Protein AF-A0A1I6QI18-F1 (afdb_monomer)

Sequence (83 aa):
MYALILGLLIVGVLFTAIPISRAIQEVKQEKSVADKWKLGFGFIIDMCIMNPLSGLFFSLMIGIPALLGGIILILLIVLDIPI

Secondary structure (DSSP, 8-state):
-HHHHHHHHHHHHHHHHHHHHHHHHHHHH-S-HHHHHHHHHHHHHIIIII-TT-HHHHHHHHHHHHHHHHHHHHHHHHTT---

Solvent-accessible surface area (backbone atoms only — not comparable to full-atom values): 4378 Å² total; per-residue (Å²): 110,68,70,57,35,51,48,27,35,52,50,9,48,56,31,36,51,55,43,50,51,51,54,49,53,62,43,64,74,51,93,46,75,70,54,35,53,51,47,53,52,44,49,53,46,38,36,69,71,76,37,60,79,38,70,50,45,52,27,37,68,50,8,51,56,27,32,51,50,21,51,51,54,49,49,33,59,76,68,71,45,93,127

Mean predicted aligned error: 9.46 Å

Foldseek 3Di:
DVVLLVVLQVLLCVLQVVLVVVLVVVLVVDDDPVVSVVVNVVVVCCCPPVCVPPSNNVSNVSNVVSNVVSVVVVVCVVVVNDD

Structure (mmCIF, N/CA/C/O backbone):
data_AF-A0A1I6QI18-F1
#
_entry.id   AF-A0A1I6QI18-F1
#
loop_
_atom_site.group_PDB
_atom_site.id
_atom_site.type_symbol
_atom_site.label_atom_id
_atom_site.label_al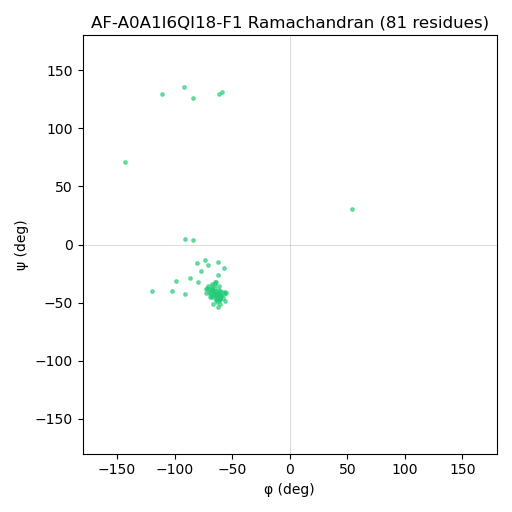t_id
_atom_site.label_comp_id
_atom_site.label_asym_id
_atom_site.label_entity_id
_atom_site.label_seq_id
_atom_site.pdbx_PDB_ins_code
_atom_site.Cartn_x
_atom_site.Cartn_y
_atom_site.Cartn_z
_atom_site.occupancy
_atom_site.B_iso_or_equiv
_atom_site.auth_seq_id
_atom_site.auth_comp_id
_atom_site.auth_asym_id
_atom_site.auth_atom_id
_atom_site.pdbx_PDB_model_num
ATOM 1 N N . MET A 1 1 ? 8.902 -5.960 -15.757 1.00 79.81 1 MET A N 1
ATOM 2 C CA . MET A 1 1 ? 8.339 -4.702 -15.212 1.00 79.81 1 MET A CA 1
ATOM 3 C C . MET A 1 1 ? 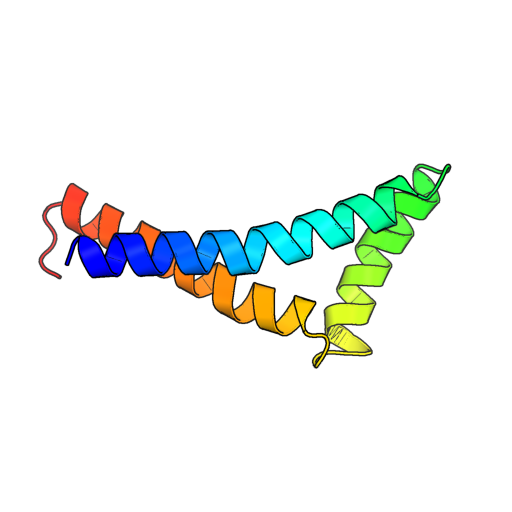6.846 -4.801 -14.920 1.00 79.81 1 MET A C 1
ATOM 5 O O . MET A 1 1 ? 6.483 -4.653 -13.765 1.00 79.81 1 MET A O 1
ATOM 9 N N . TYR A 1 2 ? 5.984 -5.134 -15.886 1.00 81.50 2 TYR A N 1
ATOM 10 C CA . TYR A 1 2 ? 4.525 -5.175 -15.667 1.00 81.50 2 TYR A CA 1
ATOM 11 C C . TYR A 1 2 ? 4.056 -6.093 -14.525 1.00 81.50 2 TYR A C 1
ATOM 13 O O . TYR A 1 2 ? 3.210 -5.691 -13.736 1.00 81.50 2 TYR A O 1
ATOM 21 N N . ALA A 1 3 ? 4.647 -7.283 -14.371 1.00 85.25 3 ALA A N 1
ATOM 22 C CA . ALA A 1 3 ? 4.321 -8.180 -13.256 1.00 85.25 3 ALA A CA 1
ATOM 23 C C . ALA A 1 3 ? 4.699 -7.598 -11.877 1.00 85.25 3 ALA A C 1
ATOM 25 O O . ALA A 1 3 ? 3.981 -7.816 -10.906 1.00 85.25 3 ALA A O 1
ATOM 26 N N . LEU A 1 4 ? 5.789 -6.822 -11.795 1.00 84.12 4 LEU A N 1
ATOM 27 C CA . LEU A 1 4 ? 6.199 -6.134 -10.563 1.00 84.12 4 LEU A CA 1
ATOM 28 C C . LEU A 1 4 ? 5.229 -5.005 -10.213 1.00 84.12 4 LEU A C 1
ATOM 30 O O . LEU A 1 4 ? 4.834 -4.880 -9.061 1.00 84.12 4 LEU A O 1
ATOM 34 N N . ILE A 1 5 ? 4.801 -4.228 -11.211 1.00 87.81 5 ILE A N 1
ATOM 35 C CA . ILE A 1 5 ? 3.794 -3.171 -11.046 1.00 87.81 5 ILE A CA 1
ATOM 36 C C . ILE A 1 5 ? 2.477 -3.772 -10.566 1.00 87.81 5 ILE A C 1
ATOM 38 O O . ILE A 1 5 ? 1.903 -3.302 -9.588 1.00 87.81 5 ILE A O 1
ATOM 42 N N . LEU A 1 6 ? 2.027 -4.846 -11.217 1.00 87.56 6 LEU A N 1
ATOM 43 C CA . LEU A 1 6 ? 0.805 -5.541 -10.833 1.00 87.56 6 LEU A CA 1
ATOM 44 C C . LEU A 1 6 ? 0.902 -6.064 -9.392 1.00 87.56 6 LEU A C 1
ATOM 46 O O . LEU A 1 6 ? -0.023 -5.874 -8.609 1.00 87.56 6 LEU A O 1
ATOM 50 N N . GLY A 1 7 ? 2.040 -6.660 -9.021 1.00 88.19 7 GLY A N 1
ATOM 51 C CA . GLY A 1 7 ? 2.300 -7.128 -7.660 1.00 88.19 7 GLY A CA 1
ATOM 52 C C . GLY A 1 7 ? 2.270 -6.000 -6.627 1.00 88.19 7 GLY A C 1
ATOM 53 O O . GLY A 1 7 ? 1.587 -6.126 -5.614 1.00 88.19 7 GLY A O 1
ATOM 54 N N . LEU A 1 8 ? 2.941 -4.878 -6.901 1.00 86.69 8 LEU A N 1
ATOM 55 C CA . LEU A 1 8 ? 2.956 -3.699 -6.027 1.00 86.69 8 LEU A CA 1
ATOM 56 C C . LEU A 1 8 ? 1.561 -3.107 -5.834 1.00 86.69 8 LEU A C 1
ATOM 58 O O . LEU A 1 8 ? 1.187 -2.779 -4.711 1.00 86.69 8 LEU A O 1
ATOM 62 N N . LEU A 1 9 ? 0.769 -3.025 -6.904 1.00 87.50 9 LEU A N 1
ATOM 63 C CA . LEU A 1 9 ? -0.602 -2.535 -6.826 1.00 87.50 9 LEU A CA 1
ATOM 64 C C . LEU A 1 9 ? -1.501 -3.494 -6.050 1.00 87.50 9 LEU A C 1
ATOM 66 O O . LEU A 1 9 ? -2.240 -3.047 -5.183 1.00 87.50 9 LEU A O 1
ATOM 70 N N . ILE A 1 10 ? -1.425 -4.802 -6.306 1.00 89.25 10 ILE A N 1
ATOM 71 C CA . ILE A 1 10 ? -2.252 -5.795 -5.604 1.00 89.25 10 ILE A CA 1
ATOM 72 C C . ILE A 1 10 ? -1.919 -5.814 -4.112 1.00 89.25 10 ILE A C 1
ATOM 74 O O . ILE A 1 10 ? -2.822 -5.722 -3.281 1.00 89.25 10 ILE A O 1
ATOM 78 N N . VAL A 1 11 ? -0.631 -5.895 -3.766 1.00 85.94 11 VAL A N 1
ATOM 79 C CA . VAL A 1 11 ? -0.174 -5.845 -2.371 1.00 85.94 11 VAL A CA 1
ATOM 80 C C . VAL A 1 11 ? -0.594 -4.515 -1.750 1.00 85.94 11 VAL A C 1
ATOM 82 O O . VAL A 1 11 ? -1.209 -4.501 -0.690 1.00 85.94 11 VAL A O 1
ATOM 85 N N . GLY A 1 12 ? -0.366 -3.404 -2.443 1.00 86.31 12 GLY A N 1
ATOM 86 C CA . GLY A 1 12 ? -0.761 -2.080 -1.990 1.00 86.31 12 GLY A CA 1
ATOM 87 C C . GLY A 1 12 ? -2.256 -1.961 -1.680 1.00 86.31 12 GLY A C 1
ATOM 88 O O . GLY A 1 12 ? -2.624 -1.512 -0.593 1.00 86.31 12 GLY A O 1
ATOM 89 N N . VAL A 1 13 ? -3.122 -2.421 -2.588 1.00 85.94 13 VAL A N 1
ATOM 90 C CA . VAL A 1 13 ? -4.583 -2.424 -2.409 1.00 85.94 13 VAL A CA 1
ATOM 91 C C . VAL A 1 13 ? -4.992 -3.330 -1.253 1.00 85.94 13 VAL A C 1
ATOM 93 O O . VAL A 1 13 ? -5.781 -2.906 -0.418 1.00 85.94 13 VAL A O 1
ATOM 96 N N . LEU A 1 14 ? -4.467 -4.552 -1.152 1.00 83.75 14 LEU A N 1
ATOM 97 C CA . LEU A 1 14 ? -4.844 -5.473 -0.072 1.00 83.75 14 LEU A CA 1
ATOM 98 C C . LEU A 1 14 ? -4.469 -4.909 1.303 1.00 83.75 14 LEU A C 1
ATOM 100 O O . LEU A 1 14 ? -5.294 -4.881 2.218 1.00 83.75 14 LEU A O 1
ATOM 104 N N . PHE A 1 15 ? -3.246 -4.400 1.423 1.00 80.81 15 PHE A N 1
ATOM 105 C CA . PHE A 1 15 ? -2.719 -3.858 2.670 1.00 80.81 15 PHE A CA 1
ATOM 106 C C . PHE A 1 15 ? -3.323 -2.493 3.047 1.00 80.81 15 PHE A C 1
ATOM 108 O O . PHE A 1 15 ? -3.214 -2.088 4.202 1.00 80.81 15 PHE A O 1
ATOM 115 N N . THR A 1 16 ? -4.019 -1.801 2.141 1.00 80.75 16 THR A N 1
ATOM 116 C CA . THR A 1 16 ? -4.750 -0.555 2.453 1.00 80.75 16 THR A CA 1
ATOM 117 C C . THR A 1 16 ? -6.256 -0.759 2.600 1.00 80.75 16 THR A C 1
ATOM 119 O O . THR A 1 16 ? -6.864 -0.221 3.524 1.00 80.75 16 THR A O 1
ATOM 122 N N . ALA A 1 17 ? -6.881 -1.579 1.758 1.00 77.12 17 ALA A N 1
ATOM 123 C CA . ALA A 1 17 ? -8.326 -1.791 1.765 1.00 77.12 17 ALA A CA 1
ATOM 124 C C . ALA A 1 17 ? -8.812 -2.510 3.031 1.00 77.12 17 ALA A C 1
ATOM 126 O O . ALA A 1 17 ? -9.866 -2.161 3.565 1.00 77.12 17 ALA A O 1
ATOM 127 N N . ILE A 1 18 ? -8.051 -3.486 3.537 1.00 76.50 18 ILE A N 1
ATOM 128 C CA . ILE A 1 18 ? -8.384 -4.222 4.767 1.00 76.50 18 ILE A CA 1
ATOM 129 C C . ILE A 1 18 ? -8.434 -3.286 5.990 1.00 76.50 18 ILE A C 1
ATOM 131 O O . ILE A 1 18 ? -9.468 -3.271 6.668 1.00 76.50 18 ILE A O 1
ATOM 135 N N . PRO A 1 19 ? -7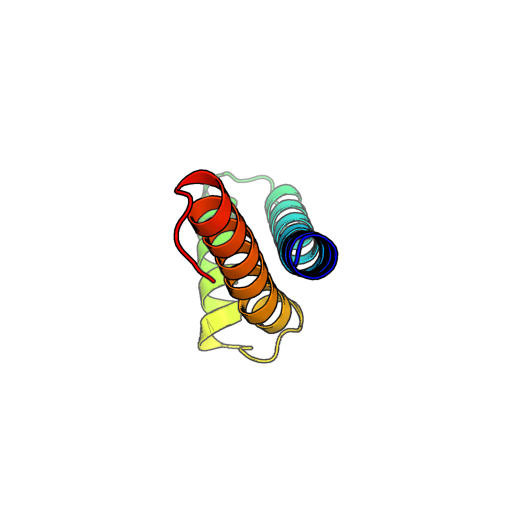.390 -2.482 6.288 1.00 72.00 19 PRO A N 1
ATOM 136 C CA . PRO A 1 19 ? -7.437 -1.574 7.427 1.00 72.00 19 PRO A CA 1
ATOM 137 C C . PRO A 1 19 ? -8.487 -0.476 7.283 1.00 72.00 19 PRO A C 1
ATOM 139 O O . PRO A 1 19 ? -9.175 -0.181 8.258 1.00 72.00 19 PRO A O 1
ATOM 142 N N . ILE A 1 20 ? -8.683 0.067 6.077 1.00 73.75 20 ILE A N 1
ATOM 143 C CA . ILE A 1 20 ? -9.739 1.056 5.817 1.00 73.75 20 ILE A CA 1
ATOM 144 C C . ILE A 1 20 ? -11.125 0.446 6.054 1.00 73.75 20 ILE A C 1
ATOM 146 O O . ILE A 1 20 ? -11.970 1.065 6.692 1.00 73.75 20 ILE A O 1
ATOM 150 N N . SER A 1 21 ? -11.363 -0.786 5.598 1.00 68.62 21 SER A N 1
ATOM 151 C CA . SER A 1 21 ? -12.654 -1.459 5.788 1.00 68.62 21 SER A CA 1
ATOM 152 C C . SER A 1 21 ? -12.954 -1.720 7.262 1.00 68.62 21 SER A C 1
ATOM 154 O O . SER A 1 21 ? -14.093 -1.527 7.688 1.00 68.62 21 SER A O 1
ATOM 156 N N . ARG A 1 22 ? -11.945 -2.112 8.053 1.00 72.56 22 ARG A N 1
ATOM 157 C CA . ARG A 1 22 ? -12.085 -2.248 9.512 1.00 72.56 22 A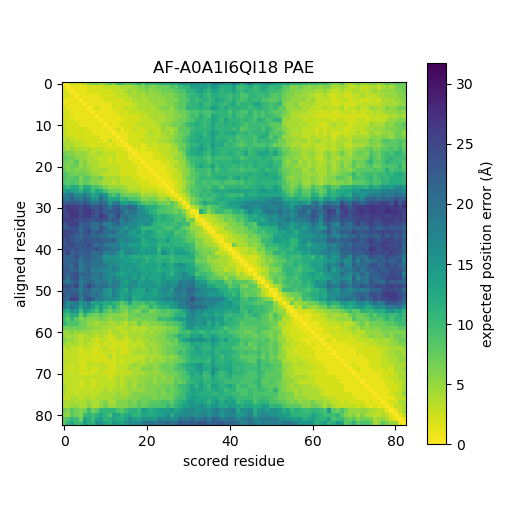RG A CA 1
ATOM 158 C C . ARG A 1 22 ? -12.365 -0.909 10.186 1.00 72.56 22 ARG A C 1
ATOM 160 O O . ARG A 1 22 ? -13.339 -0.819 10.925 1.00 72.56 22 ARG A O 1
ATOM 167 N N . ALA A 1 23 ? -11.607 0.133 9.849 1.00 69.50 23 ALA A N 1
ATOM 168 C CA . ALA A 1 23 ? -11.845 1.479 10.368 1.00 69.50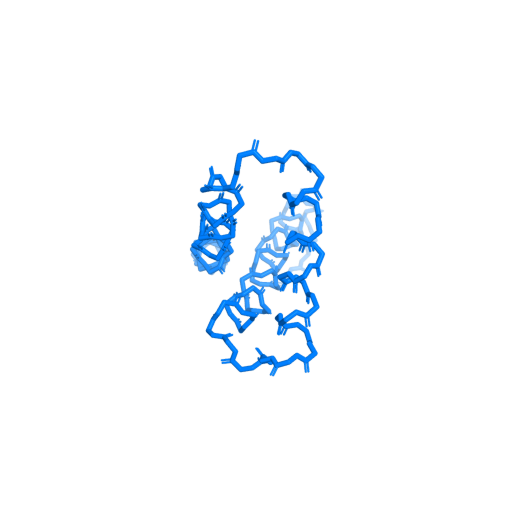 23 ALA A CA 1
ATOM 169 C C . ALA A 1 23 ? -13.270 1.970 10.043 1.00 69.50 23 ALA A C 1
ATOM 171 O O . ALA A 1 23 ? -13.968 2.495 10.905 1.00 69.50 23 ALA A O 1
ATOM 172 N N . ILE A 1 24 ? -13.757 1.736 8.818 1.00 69.88 24 ILE A N 1
ATOM 173 C CA . ILE A 1 24 ? -15.129 2.084 8.423 1.00 69.88 24 ILE A CA 1
ATOM 174 C C . ILE A 1 24 ? -16.161 1.270 9.211 1.00 69.88 24 ILE A C 1
ATOM 176 O O . ILE A 1 24 ? -17.192 1.821 9.592 1.00 69.88 24 ILE A O 1
ATOM 180 N N . GLN A 1 25 ? -15.930 -0.025 9.445 1.00 68.56 25 GLN A N 1
ATOM 181 C CA . GLN A 1 25 ? -16.846 -0.861 10.227 1.00 68.56 25 GLN A CA 1
ATOM 182 C C . GLN A 1 25 ? -16.955 -0.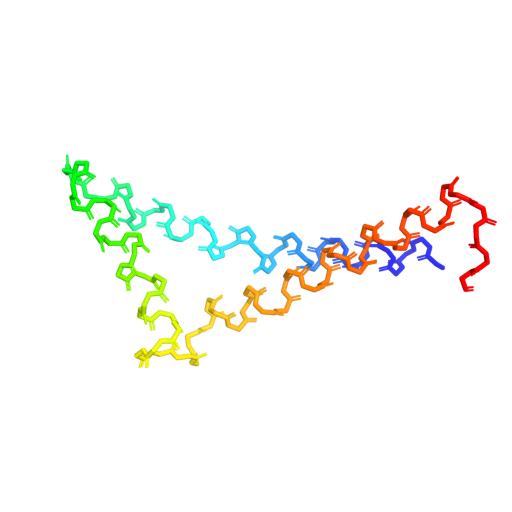390 11.679 1.00 68.56 25 GLN A C 1
ATOM 184 O O . GLN A 1 25 ? -18.073 -0.292 12.187 1.00 68.56 25 GLN A O 1
ATOM 189 N N . GLU A 1 26 ? -15.832 -0.044 12.306 1.00 66.19 26 GLU A N 1
ATOM 190 C CA . GLU A 1 26 ? -15.799 0.504 13.665 1.00 66.19 26 GLU A CA 1
ATOM 191 C C . GLU A 1 26 ? -16.551 1.839 13.741 1.00 66.19 26 GLU A C 1
ATOM 193 O O . GLU A 1 26 ? -17.446 2.005 14.567 1.00 66.19 26 GLU A O 1
ATOM 198 N N . VAL A 1 27 ? -16.319 2.743 12.784 1.00 64.00 27 VAL A N 1
ATOM 199 C CA . VAL A 1 27 ? -17.049 4.021 12.685 1.00 64.00 27 VAL A CA 1
ATOM 200 C C . VAL A 1 27 ? -18.545 3.811 12.393 1.00 64.00 27 VAL A C 1
ATOM 202 O O . VAL A 1 27 ? -19.391 4.599 12.819 1.00 64.00 27 VAL A O 1
ATOM 205 N N . LYS A 1 28 ? -18.925 2.763 11.654 1.00 62.75 28 LYS A N 1
ATOM 206 C CA . LYS A 1 28 ? -20.327 2.493 11.289 1.00 62.75 28 LYS A CA 1
ATOM 207 C C . LYS A 1 28 ? -21.141 1.896 12.442 1.00 62.75 28 LYS A C 1
ATOM 209 O O . LYS A 1 28 ? -22.363 2.044 12.423 1.00 62.75 28 LYS A O 1
ATOM 214 N N . GLN A 1 29 ? -20.503 1.257 13.424 1.00 62.91 29 GLN A N 1
ATOM 215 C CA . GLN A 1 29 ? -21.189 0.733 14.610 1.00 62.91 29 GLN A CA 1
ATOM 216 C C . GLN A 1 29 ? -21.674 1.835 15.565 1.00 62.91 29 GLN A C 1
ATOM 218 O O . GLN A 1 29 ? -22.598 1.591 16.344 1.00 62.91 29 GLN A O 1
ATOM 223 N N . GLU A 1 30 ? -21.156 3.060 15.462 1.00 58.44 30 GLU A N 1
ATOM 224 C CA . GLU A 1 30 ? -21.590 4.164 16.318 1.00 58.44 30 GLU A CA 1
ATOM 225 C C . GLU A 1 30 ? -22.737 4.999 15.731 1.00 58.44 30 GLU A C 1
ATOM 227 O O . GLU A 1 30 ? -22.762 5.369 14.554 1.00 58.44 30 GLU A O 1
ATOM 232 N N . LYS A 1 31 ? -23.727 5.313 16.577 1.00 54.41 31 LYS A N 1
ATOM 233 C CA . LYS A 1 31 ? -24.983 5.977 16.180 1.00 54.41 31 LYS A CA 1
ATOM 234 C C . LYS A 1 31 ? -24.879 7.500 16.021 1.00 54.41 31 LYS A C 1
ATOM 236 O O . LYS A 1 31 ? -25.764 8.083 15.401 1.00 54.41 31 LYS A O 1
ATOM 241 N N . SER A 1 32 ? -23.833 8.148 16.538 1.00 56.69 32 SER A N 1
ATOM 242 C CA . SER A 1 32 ? -23.715 9.614 16.585 1.00 56.69 32 SER A CA 1
ATOM 243 C C . SER A 1 32 ? -22.624 10.135 15.646 1.00 56.69 32 SER A C 1
ATOM 245 O O . SER A 1 32 ? -21.492 9.667 15.679 1.00 56.69 32 SER A O 1
ATOM 247 N N . VAL A 1 33 ? -22.942 11.126 14.803 1.00 58.91 33 VAL A N 1
ATOM 248 C CA . VAL A 1 33 ? -21.993 11.723 13.835 1.00 58.91 33 VAL A CA 1
ATOM 249 C C . VAL A 1 33 ? -20.826 12.427 14.539 1.00 58.91 33 VAL A C 1
ATOM 251 O O . VAL A 1 33 ? -19.711 12.405 14.028 1.00 58.91 33 VAL A O 1
ATOM 254 N N . ALA A 1 34 ? -21.052 13.005 15.722 1.00 56.47 34 ALA A N 1
ATOM 255 C CA . ALA A 1 34 ? -19.999 13.650 16.506 1.00 56.47 34 ALA A CA 1
ATOM 256 C C . ALA A 1 34 ? -19.007 12.632 17.097 1.00 56.47 34 ALA A C 1
ATOM 258 O O . ALA A 1 34 ? -17.800 12.874 17.072 1.00 56.47 34 ALA A O 1
ATOM 259 N N . ASP A 1 35 ? -19.498 11.471 17.546 1.00 57.16 35 ASP A N 1
ATOM 260 C CA . ASP A 1 35 ? -18.633 10.393 18.036 1.00 57.16 35 ASP A CA 1
ATOM 261 C C . ASP A 1 35 ? -17.867 9.729 16.888 1.00 57.16 35 ASP A C 1
ATOM 263 O O . ASP A 1 35 ? -16.668 9.529 17.019 1.00 57.16 35 ASP A O 1
ATOM 267 N N . LYS A 1 36 ? -18.462 9.579 15.693 1.00 57.44 36 LYS A N 1
ATOM 268 C CA . LYS A 1 36 ? -17.756 9.086 14.489 1.00 57.44 36 LYS A CA 1
ATOM 269 C C . LYS A 1 36 ? -16.504 9.884 14.125 1.00 57.44 36 LYS A C 1
ATOM 271 O O . LYS A 1 36 ? -15.493 9.300 13.747 1.00 57.44 36 LYS A O 1
ATOM 276 N N . TRP A 1 37 ? -16.562 11.215 14.210 1.00 56.72 37 TRP A N 1
ATOM 277 C CA . TRP A 1 37 ? -15.397 12.070 13.946 1.00 56.72 37 TRP A CA 1
ATOM 278 C C . TRP A 1 37 ? -14.371 11.990 15.073 1.00 56.72 37 TRP A C 1
ATOM 280 O O . TRP A 1 37 ? -13.168 11.961 14.813 1.00 56.72 37 TRP A O 1
ATOM 290 N N . LYS A 1 38 ? -14.843 11.909 16.320 1.00 58.38 38 LYS A N 1
ATOM 291 C CA . LYS A 1 38 ? -13.993 11.775 17.503 1.00 58.38 38 LYS A CA 1
ATOM 292 C C . LYS A 1 38 ? -13.278 10.423 17.545 1.00 58.38 38 LYS A C 1
ATOM 294 O O . LYS A 1 38 ? -12.118 10.383 17.933 1.00 58.38 38 LYS A O 1
ATOM 299 N N . LEU A 1 39 ? -13.922 9.355 17.083 1.00 58.44 39 LEU A N 1
ATOM 300 C CA . LEU A 1 39 ? -13.346 8.022 16.936 1.00 58.44 39 LEU A CA 1
ATOM 301 C C . LEU A 1 39 ? -12.502 7.894 15.677 1.00 58.44 39 LEU A C 1
ATOM 303 O O . LEU A 1 39 ? -11.492 7.223 15.731 1.00 58.44 39 LEU A O 1
ATOM 307 N N . GLY A 1 40 ? -12.818 8.589 14.581 1.00 57.53 40 GLY A N 1
ATOM 308 C CA . GLY A 1 40 ? -11.916 8.675 13.429 1.00 57.53 40 GLY A CA 1
ATOM 309 C C . GLY A 1 40 ? -10.579 9.330 13.796 1.00 57.53 40 GLY A C 1
ATOM 310 O O . GLY A 1 40 ? -9.518 8.773 13.525 1.00 57.53 40 GLY A O 1
ATOM 311 N N . PHE A 1 41 ? -10.618 10.474 14.490 1.00 58.44 41 PHE A N 1
ATOM 312 C CA . PHE A 1 41 ? -9.414 11.107 15.044 1.00 58.44 41 PHE A CA 1
ATOM 313 C C . PHE A 1 41 ? -8.788 10.284 16.171 1.00 58.44 41 PHE A C 1
ATOM 315 O O . PHE A 1 41 ? -7.568 10.177 16.236 1.00 58.44 41 PHE A O 1
ATOM 322 N N . GLY A 1 42 ? -9.610 9.670 17.023 1.00 56.28 42 GLY A N 1
ATOM 323 C CA . GLY A 1 42 ? -9.181 8.759 18.077 1.00 56.28 42 GLY A CA 1
ATOM 324 C C . GLY A 1 42 ? -8.445 7.549 17.522 1.00 56.28 42 GLY A C 1
ATOM 325 O O . GLY A 1 42 ? -7.411 7.205 18.054 1.00 56.28 42 GLY A O 1
ATOM 326 N N . PHE A 1 43 ? -8.889 6.981 16.405 1.00 61.28 43 PHE A N 1
ATOM 327 C CA . PHE A 1 43 ? -8.282 5.839 15.727 1.00 61.28 43 PHE A CA 1
ATOM 328 C C . PHE A 1 43 ? -6.968 6.218 15.044 1.00 61.28 43 PHE A C 1
ATOM 330 O O . PHE A 1 43 ? -6.011 5.455 15.096 1.00 61.28 43 PHE A O 1
ATOM 337 N N . ILE A 1 44 ? -6.880 7.423 14.465 1.00 60.66 44 ILE A N 1
ATOM 338 C CA . ILE A 1 44 ? -5.613 7.971 13.953 1.00 60.66 44 ILE A CA 1
ATOM 339 C C . ILE A 1 44 ? -4.621 8.185 15.105 1.00 60.66 44 ILE A C 1
ATOM 341 O O . ILE A 1 44 ? -3.450 7.837 14.978 1.00 60.66 44 ILE A O 1
ATOM 345 N N . ILE A 1 45 ? -5.079 8.728 16.237 1.00 57.88 45 ILE A N 1
ATOM 346 C CA . ILE A 1 45 ? -4.258 8.938 17.437 1.00 57.88 45 ILE A CA 1
ATOM 347 C C . ILE A 1 45 ? -3.868 7.599 18.082 1.00 57.88 45 ILE A C 1
ATOM 349 O O . ILE A 1 45 ? -2.718 7.433 18.472 1.00 57.88 45 ILE A O 1
ATOM 353 N N . ASP A 1 46 ? -4.771 6.626 18.149 1.00 56.44 46 ASP A N 1
ATOM 354 C CA . ASP A 1 46 ? -4.530 5.311 18.746 1.00 56.44 46 ASP A CA 1
ATOM 355 C C . ASP A 1 46 ? -3.559 4.496 17.877 1.00 56.44 46 ASP A C 1
ATOM 357 O O . ASP A 1 46 ? -2.596 3.926 18.390 1.00 56.44 46 ASP A O 1
ATOM 361 N N . MET A 1 47 ? -3.707 4.558 16.546 1.00 56.22 47 MET A N 1
ATOM 362 C CA . MET A 1 47 ? -2.745 4.008 15.584 1.00 56.22 47 MET A CA 1
ATOM 363 C C . MET A 1 47 ? -1.364 4.666 15.652 1.00 56.22 47 MET A C 1
ATOM 365 O O . MET A 1 47 ? -0.366 3.957 15.568 1.00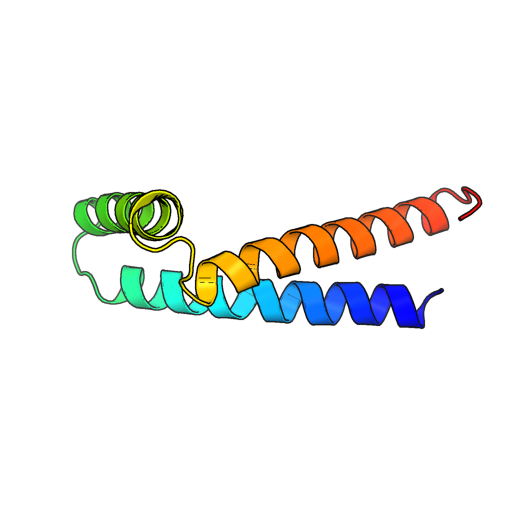 56.22 47 MET A O 1
ATOM 369 N N . CYS A 1 48 ? -1.286 5.998 15.747 1.00 55.47 48 CYS A N 1
ATOM 370 C CA . CYS A 1 48 ? -0.010 6.721 15.676 1.00 55.47 48 CYS A CA 1
ATOM 371 C C . CYS A 1 48 ? 0.708 6.858 17.026 1.00 55.47 48 CYS A C 1
ATOM 373 O O . CYS A 1 48 ? 1.931 6.983 17.035 1.00 55.47 48 CYS A O 1
ATOM 375 N N . ILE A 1 49 ? -0.017 6.897 18.149 1.00 54.84 49 ILE A N 1
ATOM 376 C CA . ILE A 1 49 ? 0.523 7.312 19.456 1.00 54.84 49 ILE A CA 1
ATOM 377 C C . ILE A 1 49 ? 0.421 6.202 20.512 1.00 54.84 49 ILE A C 1
ATOM 379 O O . ILE A 1 49 ? 1.371 6.028 21.272 1.00 54.84 49 ILE A O 1
ATOM 383 N N . MET A 1 50 ? -0.675 5.433 20.576 1.00 51.03 50 MET A N 1
ATOM 384 C CA . MET A 1 50 ? -0.887 4.447 21.657 1.00 51.03 50 MET A CA 1
ATOM 385 C C . MET A 1 50 ? -0.534 3.002 21.267 1.00 51.03 50 MET A C 1
ATOM 387 O O . MET A 1 50 ? -0.050 2.257 22.116 1.00 51.03 50 MET A O 1
ATOM 391 N N . ASN A 1 51 ? -0.702 2.604 20.002 1.00 52.66 51 ASN A N 1
ATOM 392 C CA . ASN A 1 51 ? -0.332 1.277 19.493 1.00 52.66 51 ASN A CA 1
ATOM 393 C C . ASN A 1 51 ? 0.229 1.339 18.053 1.00 52.66 51 ASN A C 1
ATOM 395 O O . ASN A 1 51 ? -0.385 0.823 17.110 1.00 52.66 51 ASN A O 1
ATOM 399 N N . PRO A 1 52 ? 1.448 1.889 17.866 1.00 51.59 52 PRO A N 1
ATOM 400 C CA . PRO A 1 52 ? 2.123 1.931 16.559 1.00 51.59 52 PRO A CA 1
ATOM 401 C C . PRO A 1 52 ? 2.434 0.536 15.984 1.00 51.59 52 PRO A C 1
ATOM 403 O O . PRO A 1 52 ? 2.706 0.391 14.797 1.00 51.59 52 PRO A O 1
ATOM 406 N N . LEU A 1 53 ? 2.367 -0.509 16.817 1.00 53.00 53 LEU A N 1
ATOM 407 C CA . LEU A 1 53 ? 2.505 -1.919 16.437 1.00 53.00 53 LEU A CA 1
ATOM 408 C C . LEU A 1 53 ? 1.172 -2.595 16.086 1.00 53.00 53 LEU A C 1
ATOM 410 O O . LEU A 1 53 ? 1.148 -3.802 15.840 1.00 53.00 53 LEU A O 1
ATOM 414 N N . SER A 1 54 ? 0.057 -1.857 16.050 1.00 60.56 54 SER A N 1
ATOM 415 C CA . SER A 1 54 ? -1.193 -2.427 15.554 1.00 60.56 54 SER A CA 1
ATOM 416 C C . SER A 1 54 ? -0.987 -2.892 14.110 1.00 60.56 54 SER A C 1
ATOM 418 O O . SER A 1 54 ? -0.461 -2.166 13.261 1.00 60.56 54 SER A O 1
ATOM 420 N N . GLY A 1 55 ? -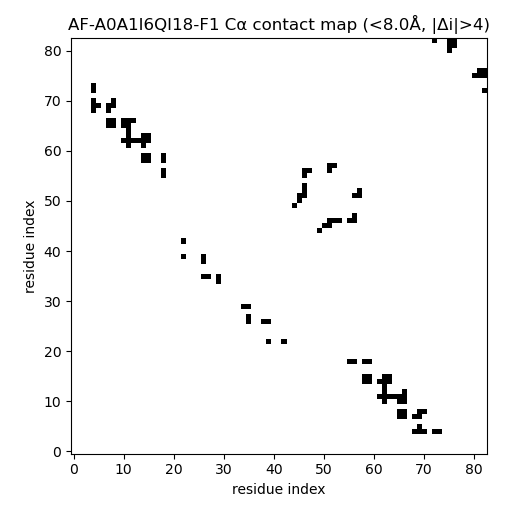1.402 -4.127 13.809 1.00 61.06 55 GLY A N 1
ATOM 421 C CA . GLY A 1 55 ? -1.232 -4.706 12.472 1.00 61.06 55 GLY A CA 1
ATOM 422 C C . GLY A 1 55 ? -1.872 -3.861 11.364 1.00 61.06 55 GLY A C 1
ATOM 423 O O . GLY A 1 55 ? -1.474 -3.951 10.210 1.00 61.06 55 GLY A O 1
ATOM 424 N N . LEU A 1 56 ? -2.819 -2.990 11.719 1.00 66.25 56 LEU A N 1
ATOM 425 C CA . LEU A 1 56 ? -3.455 -2.043 10.814 1.00 66.25 56 LEU A CA 1
ATOM 426 C C . LEU A 1 56 ? -2.525 -0.877 10.419 1.00 66.25 56 LEU A C 1
ATOM 428 O O . LEU A 1 56 ? -2.502 -0.510 9.246 1.00 66.25 56 LEU A O 1
ATOM 432 N N . PHE A 1 57 ? -1.748 -0.314 11.356 1.00 67.44 57 PHE A N 1
ATOM 433 C CA . PHE A 1 57 ? -0.822 0.790 11.067 1.00 67.44 57 PHE A CA 1
ATOM 434 C C . PHE A 1 57 ? 0.347 0.302 10.211 1.00 67.44 57 PHE A C 1
ATOM 436 O O . PHE A 1 57 ? 0.652 0.894 9.177 1.00 67.44 57 PHE A O 1
ATOM 443 N N . PHE A 1 58 ? 0.924 -0.849 10.571 1.00 69.25 58 PHE A N 1
ATOM 444 C CA . PHE A 1 58 ? 1.939 -1.521 9.755 1.00 69.25 58 PHE A CA 1
ATOM 445 C C . PHE A 1 58 ? 1.422 -1.857 8.353 1.00 69.25 58 PHE A C 1
ATOM 447 O O . PHE A 1 58 ? 2.128 -1.656 7.365 1.00 69.25 58 PHE A O 1
ATOM 454 N N . SER A 1 59 ? 0.175 -2.323 8.255 1.00 72.94 59 SER A N 1
ATOM 455 C CA . SER A 1 59 ? -0.442 -2.631 6.968 1.00 72.94 59 SER A CA 1
ATOM 456 C C . SER A 1 59 ? -0.579 -1.382 6.095 1.00 72.94 59 SER A C 1
ATOM 458 O O . SER A 1 59 ? -0.215 -1.416 4.923 1.00 72.94 59 SER A O 1
ATOM 460 N N . LEU A 1 60 ? -1.009 -0.251 6.658 1.00 77.44 60 LEU A N 1
ATOM 461 C CA . LEU A 1 60 ? -1.082 1.018 5.928 1.00 77.44 60 LEU A CA 1
ATOM 462 C C . LEU A 1 60 ? 0.303 1.557 5.547 1.00 77.44 60 LEU A C 1
ATOM 464 O O . LEU A 1 60 ? 0.492 1.991 4.411 1.00 77.44 60 LEU A O 1
ATOM 468 N N . MET A 1 61 ? 1.278 1.486 6.456 1.00 79.31 61 MET A N 1
ATOM 469 C CA . MET A 1 61 ? 2.657 1.923 6.209 1.00 79.31 61 MET A CA 1
ATOM 470 C C . MET A 1 61 ? 3.351 1.137 5.097 1.00 79.31 61 MET A C 1
ATOM 472 O O . MET A 1 61 ? 4.246 1.681 4.465 1.00 79.31 61 MET A O 1
ATOM 476 N N . ILE A 1 62 ? 2.954 -0.110 4.838 1.00 82.44 62 ILE A N 1
ATOM 477 C CA . ILE A 1 62 ? 3.473 -0.911 3.719 1.00 82.44 62 ILE A CA 1
ATOM 478 C C . ILE A 1 62 ? 2.607 -0.721 2.468 1.00 82.44 62 ILE A C 1
ATOM 480 O O . ILE A 1 62 ? 3.126 -0.553 1.363 1.00 82.44 62 ILE A O 1
ATOM 484 N N . GLY A 1 63 ? 1.283 -0.715 2.631 1.00 85.19 63 GLY A N 1
ATOM 485 C CA . GLY A 1 63 ? 0.340 -0.644 1.520 1.00 85.19 63 GLY A CA 1
ATOM 486 C C . GLY A 1 63 ? 0.377 0.690 0.773 1.00 85.19 63 GLY A C 1
ATOM 487 O O . GLY A 1 63 ? 0.327 0.696 -0.457 1.00 85.19 63 GLY A O 1
ATOM 488 N N . ILE A 1 64 ? 0.523 1.814 1.485 1.00 85.62 64 ILE A N 1
ATOM 489 C CA . ILE A 1 64 ? 0.568 3.152 0.872 1.00 85.62 64 ILE A CA 1
ATOM 490 C C . ILE A 1 64 ? 1.828 3.325 0.001 1.00 85.62 64 ILE A C 1
ATOM 492 O O . ILE A 1 64 ? 1.672 3.671 -1.173 1.00 85.62 64 ILE A O 1
ATOM 496 N N . PRO A 1 65 ? 3.058 3.041 0.479 1.00 88.00 65 PRO A N 1
ATOM 497 C CA . PRO A 1 65 ? 4.247 3.076 -0.371 1.00 88.00 65 PRO A CA 1
ATOM 498 C C . PRO A 1 65 ? 4.204 2.080 -1.530 1.00 88.00 65 PRO A C 1
ATOM 500 O O . PRO A 1 65 ? 4.665 2.415 -2.617 1.00 88.00 65 PRO A O 1
ATOM 503 N N . ALA A 1 66 ? 3.632 0.886 -1.340 1.00 87.69 66 ALA A N 1
ATOM 504 C CA . ALA A 1 66 ? 3.482 -0.089 -2.422 1.00 87.69 66 ALA A CA 1
ATOM 505 C C . ALA A 1 66 ? 2.542 0.420 -3.532 1.00 87.69 66 ALA A C 1
ATOM 507 O O . ALA A 1 66 ? 2.883 0.324 -4.713 1.00 87.69 66 ALA A O 1
ATOM 508 N N . LEU A 1 67 ? 1.410 1.038 -3.168 1.00 89.62 67 LEU A N 1
ATOM 509 C CA . LEU A 1 67 ? 0.513 1.707 -4.118 1.00 89.62 67 LEU A CA 1
ATOM 510 C C . LEU A 1 67 ? 1.213 2.852 -4.850 1.00 89.62 67 LEU A C 1
ATOM 512 O O . LEU A 1 67 ? 1.180 2.904 -6.077 1.00 89.62 67 LEU A O 1
ATOM 516 N N . LEU A 1 68 ? 1.856 3.754 -4.104 1.00 90.31 68 LEU A N 1
ATOM 517 C CA . LEU A 1 68 ? 2.586 4.892 -4.666 1.00 90.31 68 LEU A CA 1
ATOM 518 C C . LEU A 1 68 ? 3.685 4.431 -5.623 1.00 90.31 68 LEU A C 1
ATOM 520 O O . LEU A 1 68 ? 3.770 4.944 -6.733 1.00 90.31 68 LEU A O 1
ATOM 524 N N . GLY A 1 69 ? 4.471 3.426 -5.237 1.00 88.69 69 GLY A N 1
ATOM 525 C CA . GLY A 1 69 ? 5.500 2.834 -6.087 1.00 88.69 69 GLY A CA 1
ATOM 526 C C . GLY A 1 69 ? 4.922 2.237 -7.371 1.00 88.69 69 GLY A C 1
ATOM 527 O O . GLY A 1 69 ? 5.439 2.505 -8.453 1.00 88.69 69 GLY A O 1
ATOM 528 N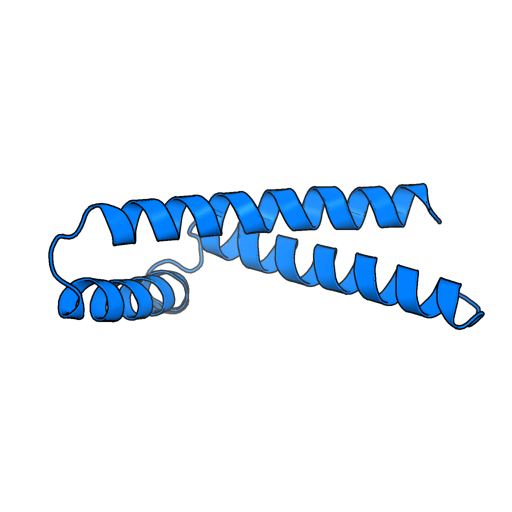 N . GLY A 1 70 ? 3.814 1.494 -7.279 1.00 88.50 70 GLY A N 1
ATOM 529 C CA . GLY A 1 70 ? 3.115 0.961 -8.451 1.00 88.50 70 GLY A CA 1
ATOM 530 C C . GLY A 1 70 ? 2.608 2.055 -9.397 1.00 88.50 70 GLY A C 1
ATOM 531 O O . GLY A 1 70 ? 2.799 1.954 -10.608 1.00 88.50 70 GLY A O 1
ATOM 532 N N . ILE A 1 71 ? 2.017 3.125 -8.857 1.00 89.00 71 ILE A N 1
ATOM 533 C CA . ILE A 1 71 ? 1.512 4.266 -9.639 1.00 89.00 71 ILE A CA 1
ATOM 534 C C . ILE A 1 71 ? 2.660 5.042 -10.293 1.00 89.00 71 ILE A C 1
ATOM 536 O O . ILE A 1 71 ? 2.570 5.372 -11.473 1.00 89.00 71 ILE A O 1
ATOM 540 N N . ILE A 1 72 ? 3.747 5.304 -9.562 1.00 89.81 72 ILE A N 1
ATOM 541 C CA . ILE A 1 72 ? 4.932 5.992 -10.094 1.00 89.81 72 ILE A CA 1
ATOM 542 C C . ILE A 1 72 ? 5.540 5.185 -11.241 1.00 89.81 72 ILE A C 1
ATOM 544 O O . ILE A 1 72 ? 5.834 5.751 -12.288 1.00 89.81 72 ILE A O 1
ATOM 548 N N . LEU A 1 73 ? 5.671 3.866 -11.086 1.00 87.50 73 LEU A N 1
ATOM 549 C CA . LEU A 1 73 ? 6.168 3.001 -12.156 1.00 87.50 73 LEU A CA 1
ATOM 550 C C . LEU A 1 73 ? 5.260 3.031 -13.392 1.00 87.50 73 LEU A C 1
ATOM 552 O O . LEU A 1 73 ? 5.772 3.069 -14.506 1.00 87.50 73 LEU A O 1
ATOM 556 N N . ILE A 1 74 ? 3.933 3.061 -13.224 1.00 88.06 74 ILE A N 1
ATOM 557 C CA . ILE A 1 74 ? 3.009 3.259 -14.356 1.00 88.06 74 ILE A CA 1
ATOM 558 C C . ILE A 1 74 ? 3.259 4.610 -15.020 1.00 88.06 74 ILE A C 1
ATOM 560 O O . ILE A 1 74 ? 3.330 4.677 -16.244 1.00 88.06 74 ILE A O 1
ATOM 564 N N . LEU A 1 75 ? 3.396 5.676 -14.230 1.00 89.31 75 LEU A N 1
ATOM 565 C CA . LEU A 1 75 ? 3.606 7.023 -14.748 1.00 89.31 75 LEU A CA 1
ATOM 566 C C . LEU A 1 75 ? 4.898 7.110 -15.568 1.00 89.31 75 LEU A C 1
ATOM 568 O O . LEU A 1 75 ? 4.891 7.683 -16.650 1.00 89.31 75 LEU A O 1
ATOM 572 N N . LEU A 1 76 ? 5.979 6.500 -15.078 1.00 87.38 76 LEU A N 1
ATOM 573 C CA . LEU A 1 76 ? 7.259 6.443 -15.780 1.00 87.38 76 LEU A CA 1
ATOM 574 C C . LEU A 1 76 ? 7.138 5.694 -17.118 1.00 87.38 76 LEU A C 1
ATOM 576 O O . LEU A 1 76 ? 7.645 6.189 -18.119 1.00 87.38 76 LEU A O 1
ATOM 580 N N . ILE A 1 77 ? 6.396 4.577 -17.165 1.00 86.56 77 ILE A N 1
ATOM 581 C CA . ILE A 1 77 ? 6.122 3.855 -18.423 1.00 86.56 77 ILE A CA 1
ATOM 582 C C . ILE A 1 77 ? 5.306 4.720 -19.391 1.00 86.56 77 ILE A C 1
ATOM 584 O O . ILE A 1 77 ? 5.618 4.778 -20.574 1.00 86.56 77 ILE A O 1
ATOM 588 N N . VAL A 1 78 ? 4.253 5.386 -18.909 1.00 87.69 78 VAL A N 1
ATOM 589 C CA . VAL A 1 78 ? 3.367 6.208 -19.756 1.00 87.69 78 VAL A CA 1
ATOM 590 C C . VAL A 1 78 ? 4.088 7.439 -20.307 1.00 87.69 78 VAL A C 1
ATOM 592 O O . VAL A 1 78 ? 3.807 7.861 -21.425 1.00 87.69 78 VAL A O 1
ATOM 595 N N . LEU A 1 79 ? 5.012 8.012 -19.535 1.00 89.88 79 LEU A N 1
ATOM 596 C CA . LEU A 1 79 ? 5.823 9.161 -19.940 1.00 89.88 79 LEU A CA 1
ATOM 597 C C . LEU A 1 79 ? 7.062 8.768 -20.760 1.00 89.88 79 LEU A C 1
ATOM 599 O O . LEU A 1 79 ? 7.860 9.644 -21.086 1.00 89.88 79 LEU A O 1
ATOM 603 N N . ASP A 1 80 ? 7.216 7.480 -21.083 1.00 82.12 80 ASP A N 1
ATOM 604 C CA . ASP A 1 80 ? 8.356 6.921 -21.821 1.00 82.12 80 ASP A CA 1
ATOM 605 C C . ASP A 1 80 ? 9.712 7.273 -21.170 1.00 82.12 80 ASP A C 1
ATOM 607 O O . ASP A 1 80 ? 10.743 7.443 -21.825 1.00 82.12 80 ASP A O 1
ATOM 611 N N . ILE A 1 81 ? 9.704 7.423 -19.840 1.00 80.12 81 ILE A N 1
ATOM 612 C CA . ILE A 1 81 ? 10.896 7.696 -19.042 1.00 80.12 81 ILE A CA 1
ATOM 613 C C . ILE A 1 81 ? 11.564 6.347 -18.760 1.00 80.12 81 ILE A C 1
ATOM 615 O O . ILE A 1 81 ? 10.902 5.449 -18.233 1.00 80.12 81 ILE A O 1
ATOM 619 N N . PRO A 1 82 ? 12.860 6.176 -19.071 1.00 70.75 82 PRO A N 1
ATOM 620 C CA . PRO A 1 82 ? 13.558 4.927 -18.795 1.00 70.75 82 PRO A CA 1
ATOM 621 C C . PRO A 1 82 ? 13.563 4.638 -17.287 1.00 70.75 82 PRO A C 1
ATOM 623 O O . PRO A 1 82 ? 13.914 5.503 -16.483 1.00 70.75 82 PRO A O 1
ATOM 626 N N . ILE A 1 83 ? 13.153 3.416 -16.934 1.00 66.06 83 ILE A N 1
ATOM 627 C CA . ILE A 1 83 ? 13.075 2.879 -15.564 1.00 66.06 83 ILE A CA 1
ATOM 628 C C . ILE A 1 83 ? 14.248 1.942 -15.313 1.00 66.06 83 ILE A C 1
ATOM 630 O O . ILE A 1 83 ? 14.493 1.077 -16.185 1.00 66.06 83 ILE A O 1
#

pLDDT: mean 72.97, std 13.1, range [51.03, 90.31]

Nearest PDB structures (foldseek):
  4v1f-assembly1_A  TM=3.339E-01  e=3.063E+00  Mycolicibacterium phlei
  8j58-assembly1_2  TM=3.515E-01  e=8.029E+00  Mycobacterium tuberculosis

Radius of gyration: 16.32 Å; Cα contacts (8 Å, |Δi|>4): 65; chains: 1; bounding box: 38×22×44 Å